Protein AF-A0A242CHA2-F1 (afdb_monomer)

Structure (mmCIF, N/CA/C/O backbone):
data_AF-A0A242CHA2-F1
#
_entry.id   AF-A0A242CHA2-F1
#
loop_
_atom_site.group_PDB
_atom_site.id
_atom_site.type_symbol
_atom_site.label_atom_id
_atom_site.label_alt_id
_atom_site.label_comp_id
_atom_site.label_asym_id
_atom_site.label_entity_id
_atom_site.label_seq_id
_atom_site.pdbx_PDB_ins_code
_atom_site.Cartn_x
_atom_site.Cartn_y
_atom_site.Cartn_z
_atom_site.occupancy
_atom_site.B_iso_or_equiv
_atom_site.auth_seq_id
_atom_site.auth_comp_id
_atom_site.auth_asym_id
_atom_site.auth_atom_id
_atom_site.pdbx_PDB_model_num
ATOM 1 N N . MET A 1 1 ? 28.648 14.318 -10.071 1.00 34.50 1 MET A N 1
ATOM 2 C CA . MET A 1 1 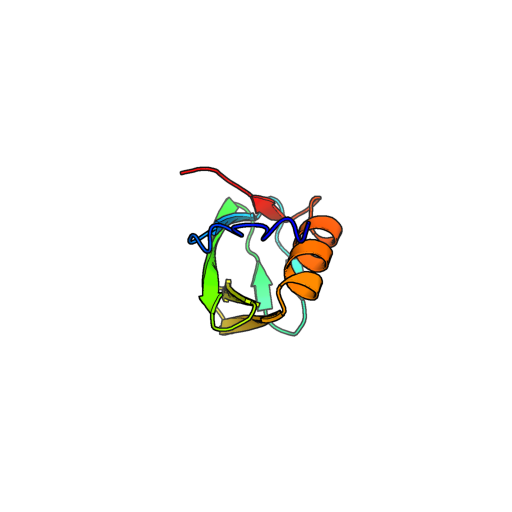? 28.409 13.605 -8.801 1.00 34.50 1 MET A CA 1
ATOM 3 C C . MET A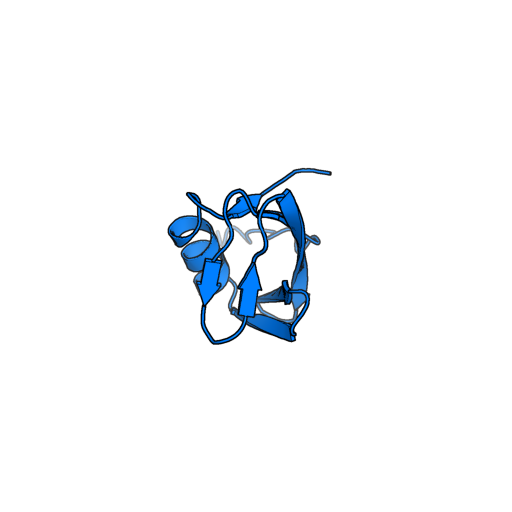 1 1 ? 26.969 13.146 -8.841 1.00 34.50 1 MET A C 1
ATOM 5 O O . MET A 1 1 ? 26.083 13.934 -8.542 1.00 34.50 1 MET A O 1
ATOM 9 N N . GLU A 1 2 ? 26.735 11.937 -9.338 1.00 43.84 2 GLU A N 1
ATOM 10 C CA . GLU A 1 2 ? 25.409 11.328 -9.294 1.00 43.84 2 GLU A CA 1
ATOM 11 C C . GLU A 1 2 ? 25.190 10.888 -7.851 1.00 43.84 2 GLU A C 1
ATOM 13 O O . GLU A 1 2 ? 25.883 10.003 -7.354 1.00 43.84 2 GLU A O 1
ATOM 18 N N . GLN A 1 3 ? 24.312 11.586 -7.132 1.00 42.72 3 GLN A N 1
ATOM 19 C CA . GLN A 1 3 ? 23.830 11.084 -5.855 1.00 42.72 3 GLN A CA 1
ATOM 20 C C . GLN A 1 3 ? 22.975 9.867 -6.190 1.00 42.72 3 GLN A C 1
ATOM 22 O O . GLN A 1 3 ? 21.812 9.999 -6.556 1.00 42.72 3 GLN A O 1
ATOM 27 N N . SER A 1 4 ? 23.582 8.683 -6.148 1.00 44.00 4 SER A N 1
ATOM 28 C CA . SER A 1 4 ? 22.865 7.419 -6.171 1.00 44.00 4 SER A CA 1
ATOM 29 C C . SER A 1 4 ? 21.975 7.400 -4.937 1.00 44.00 4 SER A C 1
ATOM 31 O O . SER A 1 4 ? 22.434 7.137 -3.824 1.00 44.00 4 SER A O 1
ATOM 33 N N . ILE A 1 5 ? 20.714 7.779 -5.137 1.00 51.41 5 ILE A N 1
ATOM 34 C CA . ILE A 1 5 ? 19.658 7.661 -4.146 1.00 51.41 5 ILE A CA 1
ATOM 35 C C . ILE A 1 5 ? 19.572 6.163 -3.867 1.00 51.41 5 ILE A C 1
ATOM 37 O O . ILE A 1 5 ? 19.058 5.399 -4.681 1.00 51.41 5 ILE A O 1
ATOM 41 N N . HIS A 1 6 ? 20.148 5.715 -2.753 1.00 49.81 6 HIS A N 1
ATOM 42 C CA . HIS A 1 6 ? 19.856 4.394 -2.220 1.00 49.81 6 HIS A CA 1
ATOM 43 C C . HIS A 1 6 ? 18.397 4.438 -1.764 1.00 49.81 6 HIS A C 1
ATOM 45 O O . HIS A 1 6 ? 18.106 4.695 -0.598 1.00 49.81 6 HIS A O 1
ATOM 51 N N . ILE A 1 7 ? 17.470 4.257 -2.708 1.00 54.31 7 ILE A N 1
ATOM 52 C CA . ILE A 1 7 ? 16.082 3.961 -2.385 1.00 54.31 7 ILE A CA 1
ATOM 53 C C . ILE A 1 7 ? 16.154 2.620 -1.672 1.00 54.31 7 ILE A C 1
ATOM 55 O O . ILE A 1 7 ? 16.493 1.591 -2.258 1.00 54.31 7 ILE A O 1
ATOM 59 N N . ASN A 1 8 ? 15.973 2.661 -0.359 1.00 55.50 8 ASN A N 1
ATOM 60 C CA . ASN A 1 8 ? 15.935 1.464 0.451 1.00 55.50 8 ASN A CA 1
ATOM 61 C C . ASN A 1 8 ? 14.623 0.771 0.072 1.00 55.50 8 ASN A C 1
ATOM 63 O O . ASN A 1 8 ? 13.560 1.167 0.541 1.00 55.50 8 ASN A O 1
ATOM 67 N N . TYR A 1 9 ? 14.689 -0.178 -0.863 1.00 67.06 9 TYR A N 1
ATOM 68 C CA . TYR A 1 9 ? 13.546 -0.969 -1.314 1.00 67.06 9 TYR A CA 1
ATOM 69 C C . TYR A 1 9 ? 13.139 -1.917 -0.189 1.00 67.06 9 TYR A C 1
ATOM 71 O O . TYR A 1 9 ? 13.473 -3.103 -0.178 1.00 67.06 9 TYR A O 1
ATOM 79 N N . THR A 1 10 ? 12.466 -1.366 0.809 1.00 86.31 10 THR A N 1
ATOM 80 C CA . THR A 1 10 ? 11.908 -2.102 1.931 1.00 86.31 10 THR A CA 1
ATOM 81 C C . THR A 1 10 ? 10.412 -2.263 1.727 1.00 86.31 10 THR A C 1
ATOM 83 O O . THR A 1 10 ? 9.751 -1.487 1.040 1.00 86.31 10 THR A O 1
ATOM 86 N N . THR A 1 11 ? 9.860 -3.312 2.323 1.00 92.50 11 THR A N 1
ATOM 87 C CA . THR A 1 11 ? 8.410 -3.472 2.401 1.00 92.50 11 THR A CA 1
ATOM 88 C C . THR A 1 11 ? 7.812 -2.296 3.173 1.00 92.50 11 THR A C 1
ATOM 90 O O . THR A 1 11 ? 8.238 -2.023 4.296 1.00 92.50 11 THR A O 1
ATOM 93 N N . ARG A 1 12 ? 6.802 -1.644 2.594 1.00 94.12 12 ARG A N 1
ATOM 94 C CA . ARG A 1 12 ? 6.066 -0.528 3.208 1.00 94.12 12 ARG A CA 1
ATOM 95 C C . ARG A 1 12 ? 4.683 -0.997 3.638 1.00 94.12 12 ARG A C 1
ATOM 97 O O . ARG A 1 12 ? 4.095 -1.871 2.996 1.00 94.12 12 ARG A O 1
ATOM 104 N N . LYS A 1 13 ? 4.163 -0.449 4.733 1.00 95.81 13 LYS A N 1
ATOM 105 C CA . LYS A 1 13 ? 2.844 -0.803 5.276 1.00 95.81 13 LYS A CA 1
ATOM 106 C C . LYS A 1 13 ? 1.971 0.429 5.365 1.00 95.81 13 LYS A C 1
ATOM 108 O O . LYS A 1 13 ? 2.447 1.499 5.725 1.00 95.81 13 LYS A O 1
ATOM 113 N N . PHE A 1 14 ? 0.690 0.258 5.080 1.00 96.44 14 PHE A N 1
ATOM 114 C CA . PHE A 1 14 ? -0.259 1.354 5.010 1.00 96.44 14 PHE A CA 1
ATOM 115 C C . PHE A 1 14 ? -1.532 1.012 5.768 1.00 96.44 14 PHE A C 1
ATOM 117 O O . PHE A 1 14 ? -2.124 -0.036 5.529 1.00 96.44 14 PHE A O 1
ATOM 124 N N . LEU A 1 15 ? -1.966 1.913 6.643 1.00 96.88 15 LEU A N 1
ATOM 125 C CA . LEU A 1 15 ? -3.271 1.870 7.286 1.00 96.88 15 LEU A CA 1
ATOM 126 C C . LEU A 1 15 ? -4.290 2.606 6.419 1.00 96.88 15 LEU A C 1
ATOM 128 O O . LEU A 1 15 ? -4.096 3.770 6.056 1.00 96.88 15 LEU A O 1
ATOM 132 N N . CYS A 1 16 ? -5.406 1.949 6.140 1.00 96.75 16 CYS A N 1
ATOM 133 C CA . CYS A 1 16 ? -6.531 2.569 5.466 1.00 96.75 16 CYS A CA 1
ATOM 134 C C . CYS A 1 16 ? -7.418 3.299 6.482 1.00 96.75 16 CYS A C 1
ATOM 136 O O . CYS A 1 16 ? -8.080 2.678 7.309 1.00 96.75 16 CYS A O 1
ATOM 138 N N . THR A 1 17 ? -7.466 4.629 6.446 1.00 97.00 17 THR A N 1
ATOM 139 C CA . THR A 1 17 ? -8.217 5.413 7.449 1.00 97.00 17 THR A CA 1
ATOM 140 C C . THR A 1 17 ? -9.705 5.542 7.118 1.00 97.00 17 THR A C 1
ATOM 142 O O . THR A 1 17 ? -10.516 5.889 7.983 1.00 97.00 17 THR A O 1
ATOM 145 N N . LYS A 1 18 ? -10.085 5.270 5.863 1.00 96.19 18 LYS A N 1
ATOM 146 C CA . LYS A 1 18 ? -11.467 5.265 5.360 1.00 96.19 18 LYS A CA 1
ATOM 147 C C . LYS A 1 18 ? -11.609 4.234 4.250 1.00 96.19 18 LYS A C 1
ATOM 149 O O . LYS A 1 18 ? -10.708 4.110 3.430 1.00 96.19 18 LYS A O 1
ATOM 154 N N . SER A 1 19 ? -12.762 3.570 4.167 1.00 95.50 19 SER A N 1
ATOM 155 C CA . SER A 1 19 ? -13.013 2.636 3.071 1.00 95.50 19 SER A CA 1
ATOM 156 C C . SER A 1 19 ? -13.130 3.380 1.740 1.00 95.50 19 SER A C 1
ATOM 158 O O . SER A 1 19 ? -13.892 4.343 1.638 1.00 95.50 19 SER A O 1
ATOM 160 N N . PHE A 1 20 ? -12.419 2.918 0.716 1.00 94.19 20 PHE A N 1
ATOM 161 C CA . PHE A 1 20 ? -12.542 3.421 -0.650 1.00 94.19 20 PHE A CA 1
ATOM 162 C C . PHE A 1 20 ? -12.278 2.317 -1.674 1.00 94.19 20 PHE A C 1
ATOM 164 O O . PHE A 1 20 ? -11.814 1.220 -1.350 1.00 94.19 20 PHE A O 1
ATOM 171 N N . SER A 1 21 ? -12.592 2.604 -2.934 1.00 94.06 21 SER A N 1
ATOM 172 C CA . SER A 1 21 ? -12.286 1.708 -4.043 1.00 94.06 21 SER A CA 1
ATOM 173 C C . SER A 1 21 ? -11.669 2.475 -5.200 1.00 94.06 21 SER A C 1
ATOM 175 O O . SER A 1 21 ? -12.091 3.589 -5.500 1.00 94.06 21 SER A O 1
ATOM 177 N N . SER A 1 22 ? -10.668 1.876 -5.835 1.00 92.44 22 SER A N 1
ATOM 178 C CA . SER A 1 22 ? -9.968 2.441 -6.989 1.00 92.44 22 SER A CA 1
ATOM 179 C C . SER A 1 22 ? -9.525 1.311 -7.908 1.00 92.44 22 SER A C 1
ATOM 181 O O . SER A 1 22 ? -9.024 0.305 -7.414 1.00 92.44 22 SER A O 1
ATOM 183 N N . GLU A 1 23 ? -9.739 1.437 -9.220 1.00 91.62 23 GLU A N 1
ATOM 184 C CA . GLU A 1 23 ? -9.361 0.415 -10.217 1.00 91.62 23 GLU A CA 1
ATOM 185 C C . GLU A 1 23 ? -9.834 -1.013 -9.857 1.00 91.62 23 GLU A C 1
ATOM 187 O O . GLU A 1 23 ? -9.152 -2.012 -10.085 1.00 91.62 23 GLU A O 1
ATOM 192 N N . GLY A 1 24 ? -11.004 -1.121 -9.218 1.00 90.75 24 GLY A N 1
ATOM 193 C CA . GLY A 1 24 ? -11.553 -2.399 -8.757 1.00 90.75 24 GLY A CA 1
ATOM 194 C C . GLY A 1 24 ? -10.838 -3.013 -7.545 1.00 90.75 24 GLY A C 1
ATOM 195 O O . GLY A 1 24 ? -11.090 -4.172 -7.228 1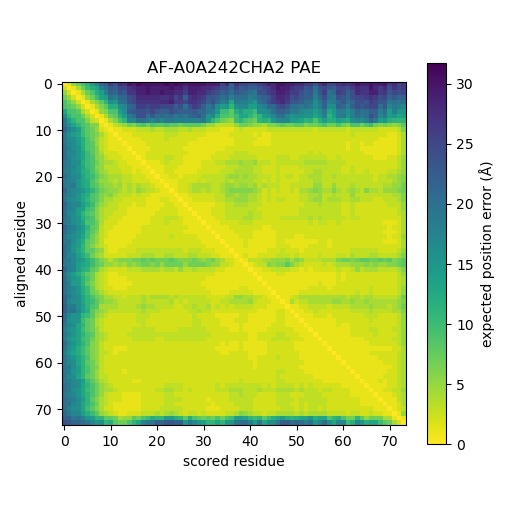.00 90.75 24 GLY A O 1
ATOM 196 N N . ARG A 1 25 ? -9.963 -2.275 -6.852 1.00 94.06 25 ARG A N 1
ATOM 197 C CA . ARG A 1 25 ? -9.346 -2.658 -5.572 1.00 94.06 25 ARG A CA 1
ATOM 198 C C . ARG A 1 25 ? -10.031 -1.983 -4.403 1.00 94.06 25 ARG A C 1
ATOM 200 O O . ARG A 1 25 ? -10.481 -0.845 -4.528 1.00 94.06 25 ARG A O 1
ATOM 207 N N . HIS A 1 26 ? -10.124 -2.693 -3.284 1.00 93.81 26 HIS A N 1
ATOM 208 C CA . HIS A 1 26 ? -10.792 -2.213 -2.081 1.00 93.81 26 HIS A CA 1
ATOM 209 C C . HIS A 1 26 ? -9.773 -1.963 -0.977 1.00 93.81 26 HIS A C 1
ATOM 211 O O . HIS A 1 26 ? -9.045 -2.866 -0.573 1.00 93.81 26 HIS A O 1
ATOM 217 N N . CYS A 1 27 ? -9.775 -0.736 -0.472 1.00 94.38 27 CYS A N 1
ATOM 218 C CA . CYS A 1 27 ? -9.132 -0.381 0.778 1.00 94.38 27 CYS A CA 1
ATOM 219 C C . CYS A 1 27 ? -10.239 -0.292 1.828 1.00 94.38 27 CYS A C 1
ATOM 221 O O . CYS A 1 27 ? -11.182 0.480 1.653 1.00 94.38 27 CYS A O 1
ATOM 223 N N . LEU A 1 28 ? -10.184 -1.120 2.865 1.00 95.69 28 LEU A N 1
ATOM 224 C CA . LEU A 1 28 ? -11.190 -1.198 3.920 1.00 95.69 28 LEU A CA 1
ATOM 225 C C . LEU A 1 28 ? -10.707 -0.429 5.142 1.00 95.69 28 LEU A C 1
ATOM 227 O O . LEU A 1 28 ? -9.558 -0.559 5.544 1.00 95.69 28 LEU A O 1
ATOM 231 N N . LYS A 1 29 ? -11.586 0.380 5.731 1.00 96.56 29 LYS A N 1
ATOM 232 C CA . LYS A 1 29 ? -11.264 1.166 6.920 1.00 96.56 29 LYS A CA 1
ATOM 233 C C . LYS A 1 29 ? -10.681 0.282 8.034 1.00 96.56 29 LYS A C 1
ATOM 235 O O . LYS A 1 29 ? -11.239 -0.767 8.330 1.00 96.56 29 LYS A O 1
ATOM 240 N N . ASP A 1 30 ? -9.630 0.788 8.675 1.00 96.31 30 ASP A N 1
ATOM 241 C CA . ASP A 1 30 ? -8.897 0.197 9.798 1.00 96.31 30 ASP A CA 1
ATOM 242 C C . ASP A 1 30 ? -8.086 -1.072 9.442 1.00 96.31 30 ASP A C 1
ATOM 244 O O . ASP A 1 30 ? -7.400 -1.621 10.303 1.00 96.31 30 ASP A O 1
ATOM 248 N N . GLU A 1 31 ? -8.063 -1.478 8.164 1.00 96.62 31 GLU A N 1
ATOM 249 C CA . GLU A 1 31 ? -7.210 -2.559 7.657 1.00 96.62 31 GLU A CA 1
ATOM 250 C C . GLU A 1 31 ? -5.825 -2.063 7.222 1.00 96.62 31 GLU A C 1
ATOM 252 O O . GLU A 1 31 ? -5.631 -0.907 6.821 1.00 96.62 31 GLU A O 1
ATOM 257 N N . THR A 1 32 ? -4.844 -2.970 7.286 1.00 96.62 32 THR A N 1
ATOM 258 C CA . THR A 1 32 ? -3.458 -2.704 6.880 1.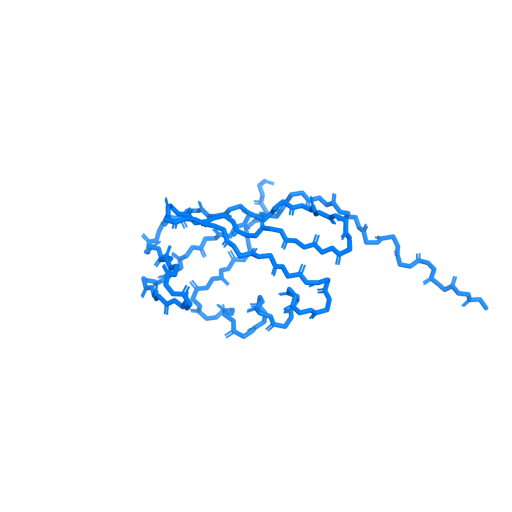00 96.62 32 THR A CA 1
ATOM 259 C C . THR A 1 32 ? -3.113 -3.416 5.577 1.00 96.62 32 THR A C 1
ATOM 261 O O . THR A 1 32 ? -3.241 -4.632 5.462 1.00 96.62 32 THR A O 1
ATOM 264 N N . TYR A 1 33 ? -2.567 -2.664 4.627 1.00 96.00 33 TYR A N 1
ATOM 265 C CA . TYR A 1 33 ? -2.125 -3.148 3.324 1.00 96.00 33 TYR A CA 1
ATOM 266 C C . TYR A 1 33 ? -0.611 -3.037 3.183 1.00 96.00 33 TYR A C 1
ATOM 268 O O . TYR A 1 33 ? 0.030 -2.172 3.782 1.00 96.00 33 TYR A O 1
ATOM 276 N N . THR A 1 34 ? -0.020 -3.937 2.401 1.00 96.31 34 THR A N 1
ATOM 277 C CA . THR A 1 34 ? 1.438 -4.038 2.265 1.00 96.31 34 THR A CA 1
ATOM 278 C C . THR A 1 34 ? 1.857 -3.739 0.834 1.00 96.31 34 THR A C 1
ATOM 280 O O . THR A 1 34 ? 1.311 -4.316 -0.107 1.00 96.31 34 THR A O 1
ATOM 283 N N . ALA A 1 35 ? 2.843 -2.857 0.673 1.00 96.44 35 ALA A N 1
ATOM 284 C CA . ALA A 1 35 ? 3.531 -2.641 -0.588 1.00 96.44 35 ALA A CA 1
ATOM 285 C C . ALA A 1 35 ? 4.878 -3.366 -0.580 1.00 96.44 35 ALA A C 1
ATOM 287 O O . ALA A 1 35 ? 5.756 -3.074 0.236 1.00 96.44 35 ALA A O 1
ATOM 288 N N . HIS A 1 36 ? 5.042 -4.309 -1.500 1.00 95.38 36 HIS A N 1
ATOM 289 C CA . HIS A 1 36 ? 6.287 -5.040 -1.695 1.00 95.38 36 HIS A CA 1
ATOM 290 C C . HIS A 1 36 ? 7.110 -4.394 -2.808 1.00 95.38 36 HIS A C 1
ATOM 292 O O . HIS A 1 36 ? 6.545 -4.100 -3.865 1.00 95.38 36 HIS A O 1
ATOM 298 N N . PRO A 1 37 ? 8.427 -4.212 -2.625 1.00 94.31 37 PRO A N 1
ATOM 299 C CA . PRO A 1 37 ? 9.283 -3.774 -3.713 1.00 94.31 37 PRO A CA 1
ATOM 300 C C . PRO A 1 37 ? 9.299 -4.829 -4.825 1.00 94.31 37 PRO A C 1
ATOM 302 O O . PRO A 1 37 ? 9.377 -6.035 -4.576 1.00 94.31 37 PRO A O 1
ATOM 305 N N . ILE A 1 38 ? 9.226 -4.361 -6.062 1.00 93.50 38 ILE A N 1
ATOM 306 C CA . ILE A 1 38 ? 9.378 -5.148 -7.286 1.00 93.50 38 ILE A CA 1
ATOM 307 C C . ILE A 1 38 ? 10.437 -4.472 -8.166 1.00 93.50 38 ILE A C 1
ATOM 309 O O . ILE A 1 38 ? 10.878 -3.364 -7.873 1.00 93.50 38 ILE A O 1
ATOM 313 N N . GLY A 1 39 ? 10.887 -5.130 -9.236 1.00 89.69 39 GLY A N 1
ATOM 314 C CA . GLY A 1 39 ? 11.899 -4.550 -10.125 1.00 89.69 39 GLY A CA 1
ATOM 315 C C . GLY A 1 39 ? 11.433 -3.228 -10.749 1.00 89.69 39 GLY A C 1
ATOM 316 O O . GLY A 1 39 ? 10.647 -3.254 -11.692 1.00 89.69 39 GLY A O 1
ATOM 317 N N . GLY A 1 40 ? 11.932 -2.101 -10.228 1.00 89.12 40 GLY A N 1
ATOM 318 C CA . GLY A 1 40 ? 11.611 -0.743 -10.687 1.00 89.12 40 GLY A CA 1
ATOM 319 C C . GLY A 1 40 ? 10.324 -0.143 -10.110 1.00 89.12 40 GLY A C 1
ATOM 320 O O . GLY A 1 40 ? 9.722 0.721 -10.755 1.00 89.12 40 GLY A O 1
ATOM 321 N N . GLY A 1 41 ? 9.849 -0.629 -8.957 1.00 94.38 41 GLY A N 1
ATOM 322 C CA . GLY A 1 41 ? 8.599 -0.136 -8.395 1.00 94.38 41 GLY A CA 1
ATOM 323 C C . GLY A 1 41 ? 8.089 -0.855 -7.153 1.00 94.38 41 GLY A C 1
ATOM 324 O O . GLY A 1 41 ? 8.825 -1.542 -6.442 1.00 94.38 41 GLY A O 1
ATOM 325 N N . TYR A 1 42 ? 6.776 -0.747 -6.943 1.00 96.38 42 TYR A N 1
ATOM 326 C CA . TYR A 1 42 ? 6.066 -1.372 -5.828 1.00 96.38 42 TYR A CA 1
ATOM 327 C C . TYR A 1 42 ? 4.797 -2.095 -6.275 1.00 96.38 42 TYR A C 1
ATOM 329 O O . TYR A 1 42 ? 4.056 -1.638 -7.146 1.00 96.38 42 TYR A O 1
ATOM 337 N N . LYS A 1 43 ? 4.524 -3.215 -5.607 1.00 96.94 43 LYS A N 1
ATOM 338 C CA . LYS A 1 43 ? 3.262 -3.948 -5.648 1.00 96.94 43 LYS A CA 1
ATOM 339 C C . LYS A 1 43 ? 2.491 -3.700 -4.358 1.00 96.94 43 LYS A C 1
ATOM 341 O O . LYS A 1 43 ? 2.863 -4.260 -3.329 1.00 96.94 43 LYS A O 1
ATOM 346 N N . LEU A 1 44 ? 1.416 -2.917 -4.409 1.00 96.25 44 LEU A N 1
ATOM 347 C CA . LEU A 1 44 ? 0.498 -2.721 -3.283 1.00 96.25 44 LEU A CA 1
ATOM 348 C C . LEU A 1 44 ? -0.594 -3.793 -3.311 1.00 96.25 44 LEU A C 1
ATOM 350 O O . LEU A 1 44 ? -1.341 -3.893 -4.285 1.00 96.25 44 LEU A O 1
ATOM 354 N N . VAL A 1 45 ? -0.663 -4.602 -2.255 1.00 96.31 45 VAL A N 1
ATOM 355 C CA . VAL A 1 45 ? -1.568 -5.753 -2.150 1.00 96.31 45 VAL A CA 1
ATOM 356 C C . VAL A 1 45 ? -2.784 -5.390 -1.303 1.00 96.31 45 VAL A C 1
ATOM 358 O O . VAL A 1 45 ? -2.639 -5.030 -0.136 1.00 96.31 45 VAL A O 1
ATOM 361 N N . PHE A 1 46 ? -3.968 -5.542 -1.892 1.00 94.56 46 PHE A N 1
ATOM 362 C CA . PHE A 1 46 ? -5.279 -5.430 -1.255 1.00 94.56 46 PHE A CA 1
ATOM 363 C C . PHE A 1 46 ? -5.930 -6.812 -1.118 1.00 94.56 46 PHE A C 1
ATOM 365 O O . PHE A 1 46 ? -5.487 -7.782 -1.735 1.00 94.56 46 PHE A O 1
ATOM 372 N N . GLU A 1 47 ? -7.024 -6.911 -0.356 1.00 89.75 47 GLU A N 1
ATOM 373 C CA . GLU A 1 47 ? -7.731 -8.190 -0.157 1.00 89.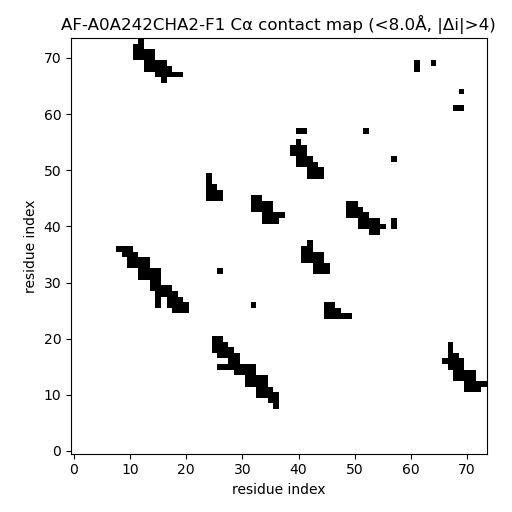75 47 GLU A CA 1
ATOM 374 C C . GLU A 1 47 ? -8.220 -8.814 -1.469 1.00 89.75 47 GLU A C 1
ATOM 376 O O . GLU A 1 47 ? -8.268 -10.033 -1.616 1.00 89.75 47 GLU A O 1
ATOM 381 N N . ASN A 1 48 ? -8.574 -7.971 -2.440 1.00 92.81 48 ASN A N 1
ATOM 382 C CA . ASN A 1 48 ? -9.145 -8.382 -3.717 1.00 92.81 48 ASN A CA 1
ATOM 383 C C . ASN A 1 48 ? -8.167 -8.249 -4.901 1.00 92.81 48 ASN A C 1
ATOM 385 O O . ASN A 1 48 ? -8.597 -8.184 -6.056 1.00 92.81 48 ASN A O 1
ATOM 389 N N . GLY A 1 49 ? -6.859 -8.212 -4.626 1.00 93.88 49 GLY A N 1
ATOM 390 C CA . GLY A 1 49 ? -5.790 -8.245 -5.627 1.00 93.88 49 GLY A CA 1
ATOM 391 C C . GLY A 1 49 ? -4.733 -7.164 -5.422 1.00 93.88 49 GLY A C 1
ATOM 392 O O . GLY A 1 49 ? -4.761 -6.414 -4.454 1.00 93.88 49 GLY A O 1
ATOM 393 N N . ASP A 1 50 ? -3.799 -7.053 -6.361 1.00 95.69 50 ASP A N 1
ATOM 394 C CA . ASP A 1 50 ? -2.690 -6.100 -6.288 1.00 95.69 50 ASP A CA 1
ATOM 395 C C . ASP A 1 50 ? -2.746 -5.008 -7.364 1.00 95.69 50 ASP A C 1
ATOM 397 O O . ASP A 1 50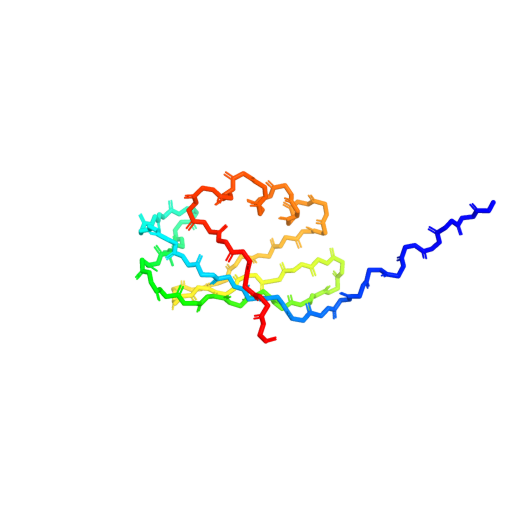 ? -3.438 -5.143 -8.381 1.00 95.69 50 ASP A O 1
ATOM 401 N N . MET A 1 51 ? -2.020 -3.920 -7.106 1.00 95.50 51 MET A N 1
ATOM 402 C CA . MET A 1 51 ? -1.673 -2.873 -8.067 1.00 95.50 51 MET A CA 1
ATOM 403 C C . MET A 1 51 ? -0.152 -2.760 -8.152 1.00 95.50 51 MET A C 1
ATOM 405 O O . MET A 1 51 ? 0.521 -2.672 -7.126 1.00 95.50 51 MET A O 1
ATOM 409 N N . ASN A 1 52 ? 0.376 -2.747 -9.375 1.00 96.62 52 ASN A N 1
ATOM 410 C CA . ASN A 1 52 ?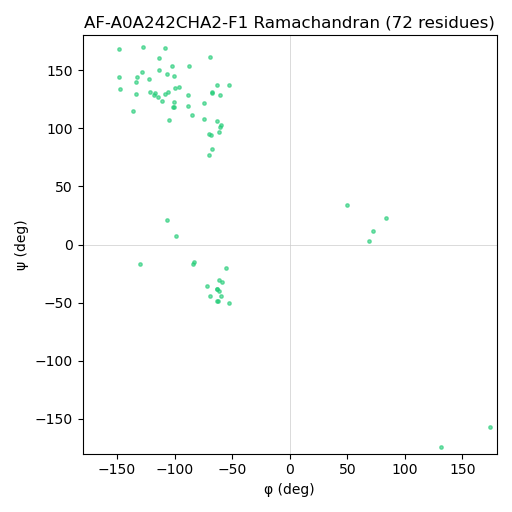 1.803 -2.589 -9.637 1.00 96.62 52 ASN A CA 1
ATOM 411 C C . ASN A 1 52 ? 2.063 -1.181 -10.163 1.00 96.62 52 ASN A C 1
ATOM 413 O O . ASN A 1 52 ? 1.396 -0.728 -11.094 1.00 96.62 52 ASN A O 1
ATOM 417 N N . PHE A 1 53 ? 3.047 -0.513 -9.583 1.00 95.50 53 PHE A N 1
ATOM 418 C CA . PHE A 1 53 ? 3.419 0.854 -9.910 1.00 95.50 53 PHE A CA 1
ATOM 419 C C . PHE A 1 53 ? 4.914 0.918 -10.183 1.00 95.50 53 PHE A C 1
ATOM 421 O O . PHE A 1 53 ? 5.674 0.178 -9.564 1.00 95.50 53 PHE A O 1
ATOM 428 N N . THR A 1 54 ? 5.336 1.821 -11.068 1.00 96.00 54 THR A N 1
ATOM 429 C CA . THR A 1 54 ? 6.734 2.271 -11.103 1.00 96.00 54 THR A CA 1
ATOM 430 C C . THR A 1 54 ? 7.038 3.103 -9.858 1.00 96.00 54 THR A C 1
ATOM 432 O O . THR A 1 54 ? 6.110 3.614 -9.230 1.00 96.00 54 THR A O 1
ATOM 435 N N . ASP A 1 55 ? 8.314 3.284 -9.515 1.00 92.69 55 ASP A N 1
ATOM 436 C CA . ASP A 1 55 ? 8.718 4.073 -8.338 1.00 92.69 55 ASP A CA 1
ATOM 437 C C . ASP A 1 55 ? 8.088 5.476 -8.320 1.00 92.69 55 ASP A C 1
ATOM 439 O O . ASP A 1 55 ? 7.422 5.858 -7.359 1.00 92.69 55 ASP A O 1
ATOM 443 N N . GLU A 1 56 ? 8.203 6.217 -9.426 1.00 94.19 56 GLU A N 1
ATOM 444 C CA . GLU A 1 56 ? 7.647 7.573 -9.533 1.00 94.19 56 GLU A CA 1
ATOM 445 C C . GLU A 1 56 ? 6.120 7.604 -9.414 1.00 94.19 56 GLU A C 1
ATOM 447 O O . GLU A 1 56 ? 5.547 8.525 -8.829 1.00 94.19 56 GLU A O 1
ATOM 452 N N . LEU A 1 57 ? 5.434 6.611 -9.988 1.00 95.62 57 LEU A N 1
ATOM 453 C CA . LEU A 1 57 ? 3.980 6.545 -9.912 1.00 95.62 57 LEU A CA 1
ATOM 454 C C . LEU A 1 57 ? 3.524 6.163 -8.504 1.00 95.62 57 LEU A C 1
ATOM 456 O O . LEU A 1 57 ? 2.508 6.678 -8.043 1.00 95.62 57 LEU A O 1
ATOM 460 N N . PHE A 1 58 ? 4.271 5.296 -7.822 1.00 96.06 58 PHE A N 1
ATOM 461 C CA . PHE A 1 58 ? 3.939 4.859 -6.476 1.00 96.06 58 PHE A CA 1
ATOM 462 C C . PHE A 1 58 ? 3.936 6.028 -5.491 1.00 96.06 58 PHE A C 1
ATOM 464 O O . PHE A 1 58 ? 2.937 6.224 -4.802 1.00 96.06 58 PHE A O 1
ATOM 471 N N . GLU A 1 59 ? 4.981 6.861 -5.486 1.00 94.81 59 GLU A N 1
ATOM 472 C CA . GLU A 1 59 ? 5.039 8.025 -4.588 1.00 94.81 59 GLU A CA 1
ATOM 473 C C . GLU A 1 59 ? 3.899 9.016 -4.854 1.00 94.81 59 GLU A C 1
ATOM 475 O O . GLU A 1 59 ? 3.262 9.503 -3.921 1.00 94.81 59 GLU A O 1
ATOM 480 N N . ARG A 1 60 ? 3.561 9.249 -6.128 1.00 96.56 60 ARG A N 1
ATOM 481 C CA . ARG A 1 60 ? 2.427 10.110 -6.504 1.00 96.56 60 ARG A CA 1
ATOM 482 C C . ARG A 1 60 ? 1.089 9.554 -6.027 1.00 96.56 60 ARG A C 1
ATOM 484 O O . ARG A 1 60 ? 0.211 10.322 -5.642 1.00 96.56 60 ARG A O 1
ATOM 491 N N . VAL A 1 61 ? 0.908 8.234 -6.080 1.00 95.12 61 VAL A N 1
ATOM 492 C CA . VAL A 1 61 ? -0.308 7.568 -5.593 1.00 95.12 61 VAL A CA 1
ATOM 493 C C . VAL A 1 61 ? -0.394 7.653 -4.071 1.00 95.12 61 VAL A C 1
ATOM 495 O O . VAL A 1 61 ? -1.455 7.993 -3.552 1.00 95.12 61 VAL A O 1
ATOM 498 N N . VAL A 1 62 ? 0.710 7.411 -3.358 1.00 95.12 62 VAL A N 1
ATOM 499 C CA . VAL A 1 62 ? 0.776 7.554 -1.894 1.00 95.12 62 VAL A CA 1
ATOM 500 C C . VAL A 1 62 ? 0.444 8.987 -1.472 1.00 95.12 62 VAL A C 1
ATOM 502 O O . VAL A 1 62 ? -0.363 9.185 -0.565 1.00 95.12 62 VAL A O 1
ATOM 505 N N . GLU A 1 63 ? 0.984 9.993 -2.162 1.00 95.88 63 GLU A N 1
ATOM 506 C CA . GLU A 1 63 ? 0.664 11.402 -1.910 1.00 95.88 63 GLU A CA 1
ATOM 507 C C . GLU A 1 63 ? -0.818 11.707 -2.180 1.00 95.88 63 GLU A C 1
ATOM 509 O O . GLU A 1 63 ? -1.507 12.277 -1.327 1.00 95.88 63 GLU A O 1
ATOM 514 N N . ALA A 1 64 ? -1.338 11.280 -3.335 1.00 95.69 64 ALA A N 1
ATOM 515 C CA . ALA A 1 64 ? -2.728 11.505 -3.726 1.00 95.69 64 ALA A CA 1
ATOM 516 C C . ALA A 1 64 ? -3.734 10.848 -2.769 1.00 95.69 64 ALA A C 1
ATOM 518 O O . ALA A 1 64 ? -4.844 11.354 -2.602 1.00 95.69 64 ALA A O 1
ATOM 519 N N . TRP A 1 65 ? -3.362 9.729 -2.145 1.00 95.50 65 TRP A N 1
ATOM 520 C CA . TRP A 1 65 ? -4.201 8.995 -1.196 1.00 95.50 65 TRP A CA 1
ATOM 521 C C . TRP A 1 65 ? -3.876 9.292 0.267 1.00 95.50 65 TRP A C 1
ATOM 523 O O . TRP A 1 65 ? -4.476 8.678 1.142 1.00 95.50 65 TRP A O 1
ATOM 533 N N . SER A 1 66 ? -3.005 10.258 0.566 1.00 95.12 66 SER A N 1
ATOM 534 C CA . SER A 1 66 ? -2.562 10.584 1.935 1.00 95.12 66 SER A CA 1
ATOM 535 C C . SER A 1 66 ? -3.693 10.905 2.928 1.00 95.12 66 SER A C 1
ATOM 537 O O . SER A 1 66 ? -3.521 10.795 4.141 1.00 95.12 66 SER A O 1
ATOM 539 N N . ASN A 1 67 ? -4.880 11.272 2.438 1.00 95.38 67 ASN A N 1
ATOM 540 C CA . ASN A 1 67 ? -6.076 11.521 3.244 1.00 95.38 67 ASN A CA 1
ATOM 541 C C . ASN A 1 67 ? -6.876 10.253 3.614 1.00 95.38 67 ASN A C 1
ATOM 543 O O . ASN A 1 67 ? -7.758 10.329 4.476 1.00 95.38 67 ASN A 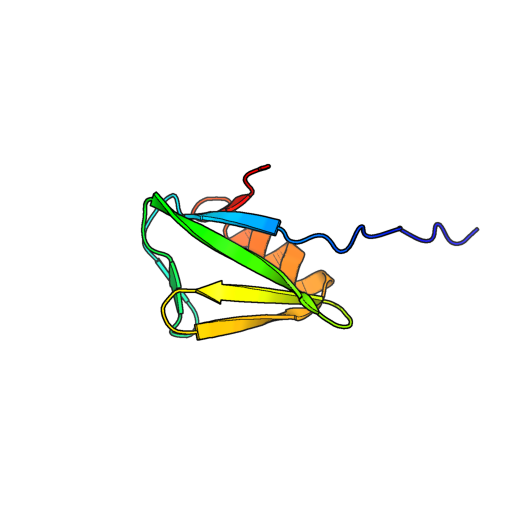O 1
ATOM 547 N N . VAL A 1 68 ? -6.622 9.123 2.949 1.00 95.69 68 VAL A N 1
ATOM 548 C CA . VAL A 1 68 ? -7.345 7.844 3.113 1.00 95.69 68 VAL A CA 1
ATOM 549 C C . VAL A 1 68 ? -6.424 6.637 3.322 1.00 95.69 68 VAL A C 1
ATOM 551 O O . VAL A 1 68 ? -6.884 5.603 3.801 1.00 95.69 68 VAL A O 1
ATOM 554 N N . LEU A 1 69 ? -5.136 6.768 3.012 1.00 95.50 69 LEU A N 1
ATOM 555 C CA . LEU A 1 69 ? -4.113 5.737 3.110 1.00 95.50 69 LEU A CA 1
ATOM 556 C C . LEU A 1 69 ? -2.852 6.357 3.723 1.00 95.50 69 LEU A C 1
ATOM 558 O O . LEU A 1 69 ? -2.244 7.250 3.138 1.00 95.50 69 LEU A O 1
ATOM 562 N N . VAL A 1 70 ? -2.471 5.900 4.914 1.00 95.81 70 VAL A N 1
ATOM 563 C CA . VAL A 1 70 ? -1.363 6.475 5.690 1.00 95.81 70 VAL A CA 1
ATOM 564 C C . VAL A 1 70 ? -0.285 5.425 5.881 1.00 95.81 70 VAL A C 1
ATOM 566 O O . VAL A 1 70 ? -0.574 4.320 6.334 1.00 95.81 70 VAL A O 1
ATOM 569 N N . GLU A 1 71 ? 0.960 5.761 5.553 1.00 95.69 71 GLU A N 1
ATOM 570 C 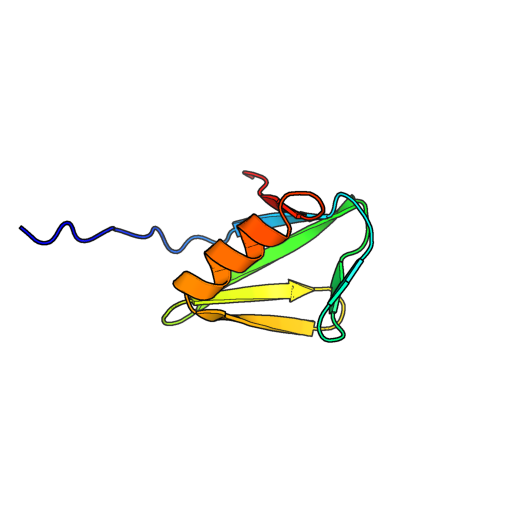CA . GLU A 1 71 ? 2.091 4.874 5.814 1.00 95.69 71 GLU A CA 1
ATOM 571 C C . GLU A 1 71 ? 2.328 4.730 7.320 1.00 95.69 71 GLU A C 1
ATOM 573 O O . GLU A 1 71 ? 2.392 5.717 8.055 1.00 95.69 71 GLU A O 1
ATOM 578 N N . ILE A 1 72 ? 2.453 3.487 7.776 1.00 94.44 72 ILE A N 1
ATOM 579 C CA . ILE A 1 72 ? 2.751 3.151 9.163 1.00 94.44 72 ILE A CA 1
ATOM 580 C C . ILE A 1 72 ? 4.127 2.494 9.227 1.00 94.44 72 ILE A C 1
ATOM 582 O O . ILE A 1 72 ? 4.418 1.522 8.527 1.00 94.44 72 ILE A O 1
ATOM 586 N N . THR A 1 73 ? 4.990 3.024 10.086 1.00 81.38 73 THR A N 1
ATOM 587 C CA . THR A 1 73 ? 6.231 2.352 10.462 1.00 81.38 73 THR A CA 1
ATOM 588 C C . THR A 1 73 ? 5.890 1.209 11.407 1.00 81.38 73 THR A C 1
ATOM 590 O O . THR A 1 73 ? 5.256 1.435 12.439 1.00 81.38 73 THR A O 1
ATOM 593 N N . ALA A 1 74 ? 6.276 -0.008 11.024 1.00 57.12 74 ALA A N 1
ATOM 594 C CA . ALA A 1 74 ? 6.270 -1.159 11.922 1.00 57.12 74 ALA A CA 1
ATOM 595 C C . ALA A 1 74 ? 7.320 -1.001 13.029 1.00 57.12 74 ALA A C 1
ATOM 597 O O . ALA A 1 74 ? 8.379 -0.396 12.744 1.00 57.12 74 ALA A O 1
#

pLDDT: mean 88.55, std 15.76, range [34.5, 97.0]

Sequence (74 aa):
MEQSIHINYTTRKFLCTKSFSSEGRHCLKDETYTAHPIGGGYKLVFENGDMNFTDELFERVVEAWSNVLVEITA

Secondary structure (DSSP, 8-state):
-----------EEEEESS-EEETTEEEPTT-EEEEEEETTEEEEEETTEEEEEEHHHHHHHHHHTTTTEEEE--

Nearest PDB structures (foldseek):
  6uy7-assembly1_A  TM=6.256E-01  e=1.886E-01  Homo sapiens
  3r6n-assembly2_B  TM=4.894E-01  e=2.117E-01  Homo sapiens
  3pe0-assembly1_A  TM=5.709E-01  e=1.005E+00  Homo sapiens
  6b27-assembly2_B  TM=5.850E-01  e=1.789E+00  Homo sapiens

Mean predicted aligned error: 5.71 Å

Foldseek 3Di:
DPPPPPPVQDKWKKAFCDWDDDPRAIDHHRDMWIWHDDDQFTWIAGPVGIDTDGNVVVVVVCVVCCVGIPIDDD

Solvent-accessible surface area (backbone atoms only — not comparable to full-atom values): 4359 Å² total; per-residue (Å²): 135,83,78,78,76,78,72,76,79,54,75,43,38,28,39,17,75,41,66,48,74,57,98,84,34,52,42,49,53,82,40,78,36,45,30,38,60,47,100,69,23,34,36,40,42,41,92,74,50,72,49,78,35,44,52,76,55,40,56,53,48,49,60,74,35,51,92,36,39,38,82,48,86,130

Radius of gyration: 12.75 Å; Cα contacts (8 Å, |Δi|>4): 124; chains: 1; bounding box: 41×22×23 Å